Protein AF-A0A4P5V5T5-F1 (afdb_monomer)

Secondary structure (DSSP, 8-state):
--------SSS-TTTT-HHHHHHHHHHHHHHGGGS-TT--HHHHHHHHHTT--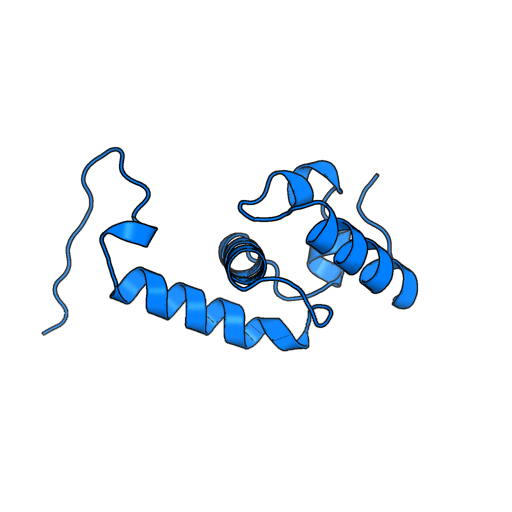SHHHHHTSBHHHHHTSTT--HHHHHHHHHHHHHTT---B-

Structure (mmCIF, N/CA/C/O backbone):
data_AF-A0A4P5V5T5-F1
#
_entry.id   AF-A0A4P5V5T5-F1
#
loop_
_atom_site.group_PDB
_atom_site.id
_atom_site.type_symbol
_atom_site.label_atom_id
_atom_site.label_alt_id
_atom_site.label_comp_id
_atom_site.label_asym_id
_atom_site.label_entity_id
_atom_site.label_seq_id
_atom_site.pdbx_PDB_ins_code
_atom_site.Cartn_x
_atom_site.Cartn_y
_atom_site.Cartn_z
_atom_site.occupancy
_atom_site.B_iso_or_equiv
_atom_site.auth_seq_id
_atom_site.auth_comp_id
_atom_site.auth_asym_id
_atom_site.auth_atom_id
_atom_site.pdbx_PDB_model_num
ATOM 1 N N . MET A 1 1 ? 22.513 -22.350 -17.482 1.00 38.00 1 MET A N 1
ATOM 2 C CA . MET A 1 1 ? 22.853 -22.867 -16.137 1.00 38.00 1 MET A CA 1
ATOM 3 C C . MET A 1 1 ? 22.428 -21.829 -15.112 1.00 38.00 1 MET A C 1
ATOM 5 O O . MET A 1 1 ? 22.953 -20.724 -15.206 1.00 38.00 1 MET A O 1
ATOM 9 N N . PRO A 1 2 ? 21.484 -22.100 -14.193 1.00 50.59 2 PRO A N 1
ATOM 10 C CA . PRO A 1 2 ? 21.140 -21.117 -13.175 1.00 50.59 2 PRO A CA 1
ATOM 11 C C . PRO A 1 2 ? 22.266 -21.089 -12.138 1.00 50.59 2 PRO A C 1
ATOM 13 O O . PRO A 1 2 ? 22.613 -22.113 -11.544 1.00 50.59 2 PRO A O 1
ATOM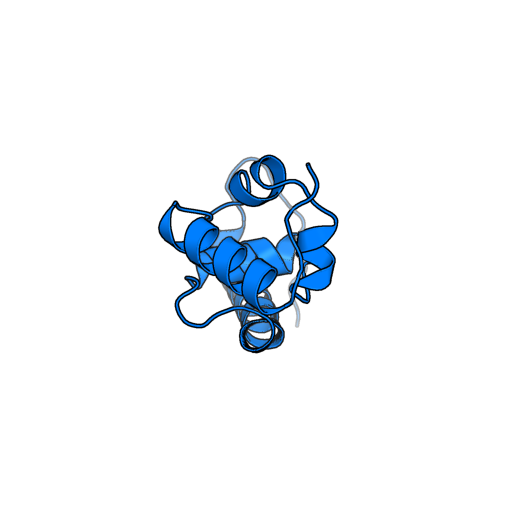 16 N N . ARG A 1 3 ? 22.907 -19.930 -11.980 1.00 48.16 3 ARG A N 1
ATOM 17 C CA . ARG A 1 3 ? 23.981 -19.755 -11.002 1.00 48.16 3 ARG A CA 1
ATOM 18 C C . ARG A 1 3 ? 23.344 -19.594 -9.627 1.00 48.16 3 ARG A C 1
ATOM 20 O O . ARG A 1 3 ? 22.746 -18.569 -9.341 1.00 48.16 3 ARG A O 1
ATOM 27 N N . ARG A 1 4 ? 23.509 -20.603 -8.771 1.00 59.91 4 ARG A N 1
ATOM 28 C CA . ARG A 1 4 ? 23.297 -20.461 -7.326 1.00 59.91 4 ARG A CA 1
ATOM 29 C C . ARG A 1 4 ? 24.340 -19.483 -6.787 1.00 59.91 4 ARG A C 1
ATOM 31 O O . ARG A 1 4 ? 25.533 -19.708 -6.998 1.00 59.91 4 ARG A O 1
ATOM 38 N N . ARG A 1 5 ? 23.915 -18.436 -6.084 1.00 54.56 5 ARG A N 1
ATOM 39 C CA . ARG A 1 5 ? 24.777 -17.666 -5.180 1.00 54.56 5 ARG A CA 1
ATOM 40 C C . ARG A 1 5 ? 23.997 -17.379 -3.901 1.00 54.56 5 ARG A C 1
ATOM 42 O O . ARG A 1 5 ? 22.957 -16.741 -3.939 1.00 54.56 5 ARG A O 1
ATOM 49 N N . THR A 1 6 ? 24.486 -17.938 -2.804 1.00 48.19 6 THR A N 1
ATOM 50 C CA . THR A 1 6 ? 24.083 -17.648 -1.421 1.00 48.19 6 THR A CA 1
ATOM 51 C C . THR A 1 6 ? 25.006 -16.568 -0.825 1.00 48.19 6 THR A C 1
ATOM 53 O O . THR A 1 6 ? 26.052 -16.288 -1.418 1.00 48.19 6 THR A O 1
ATOM 56 N N . PRO A 1 7 ? 24.620 -15.938 0.301 1.00 65.31 7 PRO A N 1
ATOM 57 C CA . PRO A 1 7 ? 24.659 -14.484 0.444 1.00 65.31 7 PRO A CA 1
ATOM 58 C C . PRO A 1 7 ? 25.827 -13.980 1.298 1.00 65.31 7 PRO A C 1
ATOM 60 O O . PRO A 1 7 ? 26.347 -14.700 2.151 1.00 65.31 7 PRO A O 1
ATOM 63 N N . THR A 1 8 ? 26.172 -12.701 1.127 1.00 47.59 8 THR A N 1
ATOM 64 C CA . THR A 1 8 ? 27.095 -11.995 2.023 1.00 47.59 8 THR A CA 1
ATOM 65 C C . THR A 1 8 ? 26.578 -10.582 2.309 1.00 47.59 8 THR A C 1
ATOM 67 O O . THR A 1 8 ? 26.637 -9.701 1.461 1.00 47.59 8 THR A O 1
ATOM 70 N N . THR A 1 9 ? 26.064 -10.413 3.528 1.00 54.34 9 THR A N 1
ATOM 71 C CA . THR A 1 9 ? 26.240 -9.264 4.436 1.00 54.34 9 THR A CA 1
ATOM 72 C C . THR A 1 9 ? 26.043 -7.829 3.895 1.00 54.34 9 THR A C 1
ATOM 74 O O . THR A 1 9 ? 26.900 -7.263 3.227 1.00 54.34 9 THR A O 1
ATOM 77 N N . HIS A 1 10 ? 24.957 -7.194 4.366 1.00 56.94 10 HIS A N 1
ATOM 78 C CA . HIS A 1 10 ? 24.749 -5.740 4.547 1.00 56.94 10 HIS A CA 1
ATOM 79 C C . HIS A 1 10 ? 24.671 -4.792 3.332 1.00 56.94 10 HIS A C 1
ATOM 81 O O . HIS A 1 10 ? 24.949 -3.600 3.458 1.00 56.94 10 HIS A O 1
ATOM 87 N N . ALA A 1 11 ? 24.128 -5.242 2.203 1.00 47.16 11 ALA A N 1
ATOM 88 C CA . ALA A 1 11 ? 23.504 -4.339 1.234 1.00 47.16 11 ALA A CA 1
ATOM 89 C C . ALA A 1 11 ? 22.158 -4.922 0.807 1.00 47.16 11 ALA A C 1
ATOM 91 O O . ALA A 1 11 ? 22.063 -6.109 0.521 1.00 47.16 11 ALA A O 1
ATOM 92 N N . CYS A 1 12 ? 21.115 -4.092 0.811 1.00 44.00 12 CYS A N 1
ATOM 93 C CA . CYS A 1 12 ? 19.759 -4.476 0.431 1.00 44.00 12 CYS A CA 1
ATOM 94 C C . CYS A 1 12 ? 19.786 -5.123 -0.974 1.00 44.00 12 CYS A C 1
ATOM 96 O O . CYS A 1 12 ? 19.973 -4.421 -1.972 1.00 44.00 12 CYS A O 1
ATOM 98 N N . GLU A 1 13 ? 19.646 -6.456 -1.041 1.00 51.72 13 GLU A N 1
ATOM 99 C CA . GLU A 1 13 ? 19.904 -7.336 -2.210 1.00 51.72 13 GLU A CA 1
ATOM 100 C C . GLU A 1 13 ? 19.104 -6.960 -3.473 1.00 51.72 13 GLU A C 1
ATOM 102 O O . GLU A 1 13 ? 19.422 -7.351 -4.592 1.00 51.72 13 GLU A O 1
ATOM 107 N N . LEU A 1 14 ? 18.107 -6.095 -3.313 1.00 52.03 14 LEU A N 1
ATOM 108 C CA . LEU A 1 14 ? 17.298 -5.496 -4.367 1.00 52.03 14 LEU A CA 1
ATOM 109 C C . LEU A 1 14 ? 18.074 -4.620 -5.374 1.00 52.03 14 LEU A C 1
ATOM 111 O O . LEU A 1 14 ? 17.577 -4.336 -6.475 1.00 52.03 14 LEU A O 1
ATOM 115 N N . VAL A 1 15 ? 19.237 -4.096 -4.976 1.00 55.81 15 VAL A N 1
ATOM 116 C CA . VAL A 1 15 ? 20.050 -3.187 -5.803 1.00 55.81 15 VAL A CA 1
ATOM 117 C C . VAL A 1 15 ? 21.104 -3.940 -6.614 1.00 55.81 15 VAL A C 1
ATOM 119 O O . VAL A 1 15 ? 21.381 -3.537 -7.744 1.00 55.81 15 VAL A O 1
ATOM 122 N N . THR A 1 16 ? 21.644 -5.030 -6.070 1.00 59.41 16 THR A N 1
ATOM 123 C CA . THR A 1 16 ? 22.813 -5.749 -6.596 1.00 59.41 16 THR A CA 1
ATOM 124 C C . THR A 1 16 ? 22.461 -6.936 -7.488 1.00 59.41 16 THR A C 1
ATOM 126 O O . THR A 1 16 ? 23.294 -7.321 -8.308 1.00 59.41 16 THR A O 1
ATOM 129 N N . ASP A 1 17 ? 21.244 -7.477 -7.376 1.00 63.12 17 ASP A N 1
ATOM 130 C CA . ASP A 1 17 ? 20.768 -8.596 -8.190 1.00 63.12 17 ASP A CA 1
ATOM 131 C C . ASP A 1 17 ? 19.585 -8.172 -9.099 1.00 63.12 17 ASP A C 1
ATOM 133 O O . ASP A 1 17 ? 18.491 -7.855 -8.609 1.00 63.12 17 ASP A O 1
ATOM 137 N N . PRO A 1 18 ? 19.780 -8.111 -10.432 1.00 66.19 18 PRO A N 1
ATOM 138 C CA . PRO A 1 18 ? 18.713 -7.770 -11.369 1.00 66.19 18 PRO A CA 1
ATOM 139 C C . PRO A 1 18 ? 17.628 -8.854 -11.475 1.00 66.19 18 PRO A C 1
ATOM 141 O O . PRO A 1 18 ? 16.476 -8.496 -11.735 1.00 66.19 18 PRO A O 1
ATOM 144 N N . ASP A 1 19 ? 17.949 -10.127 -11.230 1.00 71.19 19 ASP A N 1
ATOM 145 C CA . ASP A 1 19 ? 16.990 -11.236 -11.295 1.00 71.19 19 ASP A CA 1
ATOM 146 C C . ASP A 1 19 ? 16.020 -11.151 -10.104 1.00 71.19 19 ASP A C 1
ATOM 148 O O . ASP A 1 19 ? 14.799 -11.162 -10.281 1.00 71.19 19 ASP A O 1
ATOM 152 N N . ALA A 1 20 ? 16.543 -10.896 -8.898 1.00 70.56 20 ALA A N 1
ATOM 153 C CA . ALA A 1 20 ? 15.722 -10.668 -7.703 1.00 70.56 20 ALA A CA 1
ATOM 154 C C . ALA A 1 20 ? 14.787 -9.451 -7.853 1.00 70.56 20 ALA A C 1
ATOM 156 O O . ALA A 1 20 ? 13.652 -9.440 -7.362 1.00 70.56 20 ALA A O 1
ATOM 157 N N . ARG A 1 21 ? 15.232 -8.406 -8.568 1.00 70.69 21 ARG A N 1
ATOM 158 C CA . ARG A 1 21 ? 14.383 -7.248 -8.884 1.00 70.69 21 ARG A CA 1
ATOM 159 C C . ARG A 1 21 ? 13.243 -7.625 -9.826 1.00 70.69 21 ARG A C 1
ATOM 161 O O . ARG A 1 21 ? 12.116 -7.193 -9.586 1.00 70.69 21 ARG A O 1
ATOM 168 N N . GLN A 1 22 ? 13.531 -8.397 -10.870 1.00 79.88 22 GLN A N 1
ATOM 169 C CA . GLN A 1 22 ? 12.535 -8.823 -11.851 1.00 79.88 22 GLN A CA 1
ATOM 170 C C . GLN A 1 22 ? 11.478 -9.742 -11.239 1.00 79.88 22 GLN A C 1
ATOM 172 O O . GLN A 1 22 ? 10.293 -9.565 -11.525 1.00 79.88 22 GLN A O 1
ATOM 177 N N . ASP A 1 23 ? 11.868 -10.666 -10.363 1.00 81.25 23 ASP A N 1
ATOM 178 C CA . ASP A 1 23 ? 10.910 -11.539 -9.681 1.00 81.25 23 ASP A CA 1
ATOM 179 C C . ASP A 1 23 ? 9.999 -10.744 -8.736 1.00 81.25 23 ASP A C 1
ATOM 181 O O . ASP A 1 23 ? 8.778 -10.911 -8.776 1.00 81.25 23 ASP A O 1
ATOM 185 N N . ALA A 1 24 ? 10.547 -9.785 -7.981 1.00 81.81 24 ALA A N 1
ATOM 186 C CA . ALA A 1 24 ? 9.738 -8.870 -7.173 1.00 81.81 24 ALA A CA 1
ATOM 187 C C . ALA A 1 24 ? 8.784 -8.024 -8.034 1.00 81.81 24 ALA A C 1
ATOM 189 O O . ALA A 1 24 ? 7.638 -7.794 -7.652 1.00 81.81 24 ALA A O 1
ATOM 190 N N . ASP A 1 25 ? 9.235 -7.570 -9.205 1.00 84.94 25 ASP A N 1
ATOM 191 C CA . ASP A 1 25 ? 8.404 -6.816 -10.145 1.00 84.94 25 ASP A CA 1
ATOM 192 C C . ASP A 1 25 ? 7.283 -7.677 -10.746 1.00 84.94 25 ASP A C 1
ATOM 194 O O . ASP A 1 25 ? 6.173 -7.177 -10.942 1.00 84.94 25 ASP A O 1
ATOM 198 N N . ARG A 1 26 ? 7.544 -8.964 -11.010 1.00 86.94 26 ARG A N 1
ATOM 199 C CA . ARG A 1 26 ? 6.539 -9.926 -11.486 1.00 86.94 26 ARG A CA 1
ATOM 200 C C . ARG A 1 26 ? 5.480 -10.187 -10.415 1.00 86.94 26 ARG A C 1
ATOM 202 O O . ARG A 1 26 ? 4.295 -10.117 -10.729 1.00 86.94 26 ARG A O 1
ATOM 209 N N . LEU A 1 27 ? 5.888 -10.407 -9.165 1.00 85.56 27 LEU A N 1
ATOM 210 C CA . LEU A 1 27 ? 4.964 -10.580 -8.037 1.00 85.56 27 LEU A CA 1
ATOM 211 C C . LEU A 1 27 ? 4.145 -9.307 -7.773 1.00 85.56 27 LEU A C 1
ATOM 213 O O . LEU A 1 27 ? 2.929 -9.358 -7.606 1.00 85.56 27 LEU A O 1
ATOM 217 N N . ALA A 1 28 ? 4.787 -8.139 -7.820 1.00 87.88 28 ALA A N 1
ATOM 218 C CA . ALA A 1 28 ? 4.097 -6.855 -7.723 1.00 87.88 28 ALA A CA 1
ATOM 219 C C . ALA A 1 28 ? 3.091 -6.654 -8.868 1.00 87.88 28 ALA A C 1
ATOM 221 O O . ALA A 1 28 ? 2.053 -6.019 -8.686 1.00 87.88 28 ALA A O 1
ATOM 222 N N . ALA A 1 29 ? 3.390 -7.174 -10.061 1.00 88.19 29 ALA A N 1
ATOM 223 C CA . ALA A 1 29 ? 2.487 -7.099 -11.197 1.00 88.19 29 ALA A CA 1
ATOM 224 C C . ALA A 1 29 ? 1.269 -8.010 -11.052 1.00 88.19 29 ALA A C 1
ATOM 226 O O . ALA A 1 29 ? 0.188 -7.578 -11.443 1.00 88.19 29 ALA A O 1
ATOM 227 N N . SER A 1 30 ? 1.421 -9.205 -10.475 1.00 89.56 30 SER A N 1
ATOM 228 C CA . SER A 1 30 ? 0.297 -10.125 -10.270 1.00 89.56 30 SER A CA 1
ATOM 229 C C . SER A 1 30 ? -0.700 -9.629 -9.227 1.00 89.56 30 SER A C 1
ATOM 231 O O . SER A 1 30 ? -1.879 -9.930 -9.343 1.00 89.56 30 SER A O 1
ATOM 233 N N . ILE A 1 31 ? -0.256 -8.854 -8.232 1.00 90.56 31 ILE A N 1
ATOM 234 C CA . ILE A 1 31 ? -1.153 -8.311 -7.197 1.00 90.56 31 ILE A CA 1
ATOM 235 C C . ILE A 1 31 ? -1.718 -6.930 -7.540 1.00 90.56 31 ILE A C 1
ATOM 237 O O . ILE A 1 31 ? -2.587 -6.435 -6.834 1.00 90.56 31 ILE A O 1
ATOM 241 N N . ARG A 1 32 ? -1.233 -6.275 -8.604 1.00 90.31 32 ARG A N 1
ATOM 242 C CA . ARG A 1 32 ? -1.579 -4.878 -8.921 1.00 90.31 32 ARG A CA 1
ATOM 243 C C . ARG A 1 32 ? -3.085 -4.647 -9.032 1.00 90.31 32 ARG A C 1
ATOM 245 O O . ARG A 1 32 ? -3.552 -3.594 -8.626 1.00 90.31 32 ARG A O 1
ATOM 252 N N . GLU A 1 33 ? -3.813 -5.608 -9.588 1.00 90.06 33 GLU A N 1
ATOM 253 C CA . GLU A 1 33 ? -5.264 -5.523 -9.790 1.00 90.06 33 GLU A CA 1
ATOM 254 C C . GLU A 1 33 ? -6.055 -5.634 -8.480 1.00 90.06 33 GLU A C 1
ATOM 256 O O . GLU A 1 33 ? -7.184 -5.160 -8.404 1.00 90.06 33 GLU A O 1
ATOM 261 N N . ALA A 1 34 ? -5.454 -6.206 -7.434 1.00 90.31 34 ALA A N 1
ATOM 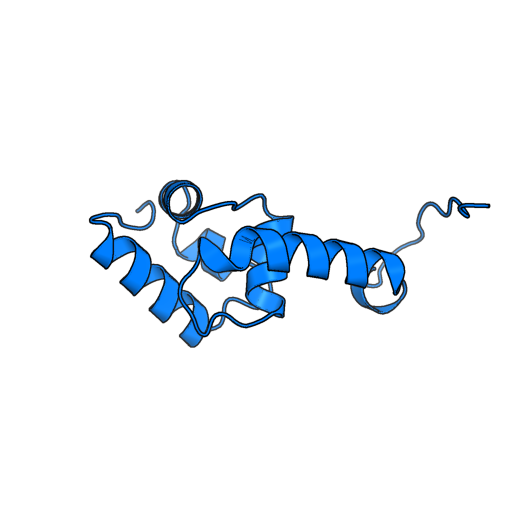262 C CA . ALA A 1 34 ? -6.060 -6.320 -6.113 1.00 90.31 34 ALA A CA 1
ATOM 263 C C . ALA A 1 34 ? -5.894 -5.050 -5.257 1.00 90.31 34 ALA A C 1
ATOM 265 O O . ALA A 1 34 ? -6.459 -4.971 -4.168 1.00 90.31 34 ALA A O 1
ATOM 266 N N . PHE A 1 35 ? -5.131 -4.056 -5.730 1.00 90.81 35 PHE A N 1
ATOM 267 C CA . PHE A 1 35 ? -4.855 -2.800 -5.029 1.00 90.81 35 PHE A CA 1
ATOM 268 C C . PHE A 1 35 ? -5.323 -1.586 -5.846 1.00 90.81 35 PHE A C 1
ATOM 270 O O . PHE A 1 35 ? -5.424 -1.659 -7.072 1.00 90.81 35 PHE A O 1
ATOM 277 N N . PRO A 1 36 ? -5.600 -0.440 -5.195 1.00 90.19 36 PRO A N 1
ATOM 278 C CA . PRO A 1 36 ? -6.043 0.764 -5.889 1.00 90.19 36 PRO A CA 1
ATOM 279 C C . PRO A 1 36 ? -5.016 1.255 -6.917 1.00 90.19 36 PRO A C 1
ATOM 281 O O . PRO A 1 36 ? -3.797 1.176 -6.728 1.00 90.19 36 PRO A O 1
ATOM 284 N N . ALA A 1 37 ? -5.520 1.828 -8.010 1.00 88.19 37 ALA A N 1
ATOM 285 C CA . ALA A 1 37 ? -4.674 2.477 -8.999 1.00 88.19 37 ALA A CA 1
ATOM 286 C C . ALA A 1 37 ? -3.894 3.642 -8.359 1.00 88.19 37 ALA A C 1
ATOM 288 O O . ALA A 1 37 ? -4.411 4.387 -7.532 1.00 88.19 37 ALA A O 1
ATOM 289 N N . GLY A 1 38 ? -2.631 3.816 -8.754 1.00 88.31 38 GLY A N 1
ATOM 290 C CA . GLY A 1 38 ? -1.775 4.893 -8.240 1.00 88.31 38 GLY A CA 1
ATOM 291 C C . GLY A 1 38 ? -0.849 4.500 -7.087 1.00 88.31 38 GLY A C 1
ATOM 292 O O . GLY A 1 38 ? -0.009 5.319 -6.698 1.00 88.31 38 GLY A O 1
ATOM 293 N N . ILE A 1 39 ? -0.924 3.256 -6.597 1.00 91.25 39 ILE A N 1
ATOM 294 C CA . ILE A 1 39 ? 0.123 2.681 -5.744 1.00 91.25 39 ILE A CA 1
ATOM 295 C C . ILE A 1 39 ? 1.420 2.565 -6.555 1.00 91.25 39 ILE A C 1
ATOM 297 O O . ILE A 1 39 ? 1.447 2.098 -7.696 1.00 91.25 39 ILE A O 1
ATOM 301 N N . SER A 1 40 ? 2.519 3.035 -5.967 1.00 88.94 40 SER A N 1
ATOM 302 C CA . SER A 1 40 ? 3.827 3.033 -6.617 1.00 88.94 40 SER A CA 1
ATOM 303 C C . SER A 1 40 ? 4.373 1.605 -6.769 1.00 88.94 40 SER A C 1
ATOM 305 O O .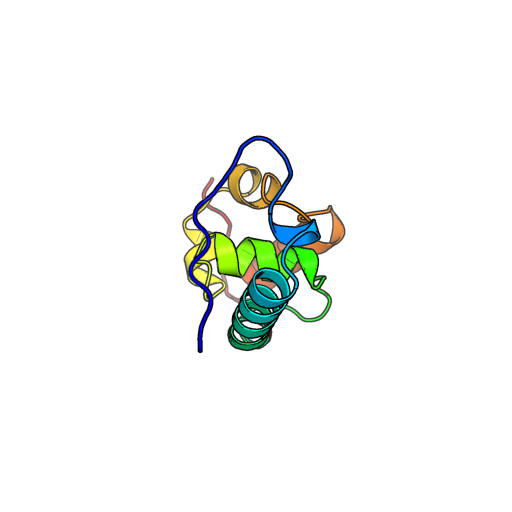 SER A 1 40 ? 4.056 0.712 -5.983 1.00 88.94 40 SER A O 1
ATOM 307 N N . ARG A 1 41 ? 5.252 1.370 -7.756 1.00 88.06 41 ARG A N 1
ATOM 308 C CA . ARG A 1 41 ? 5.918 0.058 -7.908 1.00 88.06 41 ARG A CA 1
ATOM 309 C C . ARG A 1 41 ? 6.676 -0.375 -6.637 1.00 88.06 41 ARG A C 1
ATOM 311 O O . ARG A 1 41 ? 6.542 -1.539 -6.279 1.00 88.06 41 ARG A O 1
ATOM 318 N N . PRO A 1 42 ? 7.423 0.497 -5.924 1.00 88.06 42 PRO A N 1
ATOM 319 C CA . PRO A 1 42 ? 8.044 0.134 -4.646 1.00 88.06 42 PRO A CA 1
ATOM 320 C C . PRO A 1 42 ? 7.041 -0.335 -3.588 1.00 88.06 42 PRO A C 1
ATOM 322 O O . PRO A 1 42 ? 7.286 -1.351 -2.949 1.00 88.06 42 PRO A O 1
ATOM 325 N N . ALA A 1 43 ? 5.897 0.345 -3.467 1.00 91.00 43 ALA A N 1
ATOM 326 C CA . ALA A 1 43 ? 4.847 -0.039 -2.531 1.00 91.00 43 ALA A CA 1
ATOM 327 C C . ALA A 1 43 ? 4.238 -1.408 -2.884 1.00 91.00 43 ALA A C 1
ATOM 329 O O . ALA A 1 43 ? 4.143 -2.270 -2.018 1.00 91.00 43 ALA A O 1
ATOM 330 N N . LEU A 1 44 ? 3.918 -1.664 -4.161 1.00 91.69 44 LEU A N 1
ATOM 331 C CA . LEU A 1 44 ? 3.439 -2.985 -4.599 1.00 91.69 44 LEU A CA 1
ATOM 332 C C . LEU A 1 44 ? 4.470 -4.089 -4.335 1.00 91.69 44 LEU A C 1
ATOM 334 O O . LEU A 1 44 ? 4.112 -5.177 -3.907 1.00 91.69 44 LEU A O 1
ATOM 338 N N . ARG A 1 45 ? 5.760 -3.822 -4.552 1.00 90.94 45 ARG A N 1
ATOM 339 C CA . ARG A 1 45 ? 6.822 -4.800 -4.262 1.00 90.94 45 ARG A CA 1
ATOM 340 C C . ARG A 1 45 ? 6.906 -5.102 -2.775 1.00 90.94 45 ARG A C 1
ATOM 342 O O . ARG A 1 45 ? 7.059 -6.263 -2.419 1.00 90.94 45 ARG A O 1
ATOM 349 N N . ALA A 1 46 ? 6.765 -4.087 -1.925 1.00 91.00 46 ALA A N 1
ATOM 350 C CA . ALA A 1 46 ? 6.738 -4.281 -0.484 1.00 91.00 46 ALA A CA 1
ATOM 351 C C . ALA A 1 46 ? 5.519 -5.106 -0.047 1.00 91.00 46 ALA A C 1
ATOM 353 O O . ALA A 1 46 ? 5.691 -6.070 0.695 1.00 91.00 46 ALA A O 1
ATOM 354 N N . LEU A 1 47 ? 4.330 -4.811 -0.585 1.00 91.00 47 LEU A N 1
ATOM 355 C CA . LEU A 1 47 ? 3.112 -5.594 -0.340 1.00 91.00 47 LEU A CA 1
ATOM 356 C C . LEU A 1 47 ? 3.283 -7.055 -0.760 1.00 91.00 47 LEU A C 1
ATOM 358 O O . LEU A 1 47 ? 3.075 -7.953 0.050 1.00 91.00 47 LEU A O 1
ATOM 362 N N . ALA A 1 48 ? 3.754 -7.288 -1.987 1.00 90.69 48 ALA A N 1
ATOM 363 C CA . ALA A 1 48 ? 4.027 -8.627 -2.497 1.00 90.69 48 ALA A CA 1
ATOM 364 C C . ALA A 1 48 ? 5.062 -9.366 -1.637 1.00 90.69 48 ALA A C 1
ATOM 366 O O . ALA A 1 48 ? 4.874 -10.536 -1.314 1.00 90.69 48 ALA A O 1
ATOM 367 N N . SER A 1 49 ? 6.139 -8.683 -1.237 1.00 87.12 49 SER A N 1
ATOM 368 C CA . SER A 1 49 ? 7.198 -9.271 -0.407 1.00 87.12 49 SER A CA 1
ATOM 369 C C . SER A 1 49 ? 6.732 -9.607 1.008 1.00 87.12 49 SER A C 1
ATOM 371 O O . SER A 1 49 ? 7.214 -10.570 1.593 1.00 87.12 49 SER A O 1
ATOM 373 N N . ALA A 1 50 ? 5.772 -8.845 1.536 1.00 88.31 50 ALA A N 1
ATOM 374 C CA . ALA A 1 50 ? 5.149 -9.098 2.828 1.00 88.31 50 ALA A CA 1
ATOM 375 C C . ALA A 1 50 ? 3.966 -10.085 2.737 1.00 88.31 50 ALA A C 1
ATOM 377 O O . ALA A 1 50 ? 3.351 -10.397 3.752 1.00 88.31 50 ALA A O 1
ATOM 378 N N . GLY A 1 51 ? 3.665 -10.611 1.541 1.00 88.69 51 GLY A N 1
ATOM 379 C CA . GLY A 1 51 ? 2.634 -11.629 1.325 1.00 88.69 51 GLY A CA 1
ATOM 380 C C . GLY A 1 51 ? 1.209 -11.086 1.199 1.00 88.69 51 GLY A C 1
ATOM 381 O O . GLY A 1 51 ? 0.257 -11.865 1.218 1.00 88.69 51 GLY A O 1
ATOM 382 N N . PHE A 1 52 ? 1.033 -9.772 1.043 1.00 90.94 52 PHE A N 1
ATOM 383 C CA . PHE A 1 52 ? -0.281 -9.173 0.817 1.00 90.94 52 PHE A CA 1
ATOM 384 C C . PHE A 1 52 ? -0.723 -9.394 -0.627 1.00 90.94 52 PHE A C 1
ATOM 386 O O . PHE A 1 52 ? -0.183 -8.791 -1.557 1.00 90.94 52 PHE A O 1
ATOM 393 N N . MET A 1 53 ? -1.719 -10.258 -0.808 1.00 90.12 53 MET A N 1
ATOM 394 C CA . MET A 1 53 ? -2.274 -10.563 -2.129 1.00 90.12 53 MET A CA 1
ATOM 395 C C . MET A 1 53 ? -3.522 -9.736 -2.454 1.00 90.12 53 MET A C 1
ATOM 397 O O . MET A 1 53 ? -3.845 -9.585 -3.627 1.00 90.12 53 MET A O 1
ATOM 401 N N . ASP A 1 54 ? -4.199 -9.188 -1.440 1.00 92.00 54 ASP A N 1
ATOM 402 C CA . ASP A 1 54 ? -5.436 -8.421 -1.586 1.00 92.00 54 ASP A CA 1
ATOM 403 C C . ASP A 1 54 ? -5.668 -7.423 -0.429 1.00 92.00 54 ASP A C 1
ATOM 405 O O . ASP A 1 54 ? -4.909 -7.354 0.545 1.00 92.00 54 ASP A O 1
ATOM 409 N N . LEU A 1 55 ? -6.746 -6.637 -0.540 1.00 91.56 55 LEU A N 1
ATOM 410 C CA . LEU A 1 55 ? -7.195 -5.708 0.506 1.00 91.56 55 LEU A CA 1
ATOM 411 C C . LEU A 1 55 ? -7.661 -6.424 1.783 1.00 91.56 55 LEU A C 1
ATOM 413 O O . LEU A 1 55 ? -7.605 -5.850 2.868 1.00 91.56 55 LEU A O 1
ATOM 417 N N . HIS A 1 56 ? -8.118 -7.673 1.690 1.00 90.38 56 HIS A N 1
ATOM 418 C CA . HIS A 1 56 ? -8.541 -8.418 2.871 1.00 90.38 56 HIS A CA 1
ATOM 419 C C . HIS A 1 56 ? -7.345 -8.737 3.773 1.00 90.38 56 HIS A C 1
ATOM 421 O O . HIS A 1 56 ? -7.412 -8.490 4.976 1.00 90.38 56 HIS A O 1
ATOM 427 N N . ALA A 1 57 ? -6.229 -9.183 3.200 1.00 90.94 57 ALA A N 1
ATOM 428 C CA . ALA A 1 57 ? -4.981 -9.399 3.917 1.00 90.94 57 ALA A CA 1
ATOM 429 C C . ALA A 1 57 ? -4.504 -8.112 4.606 1.00 90.94 57 ALA A C 1
ATOM 431 O O . ALA A 1 57 ? 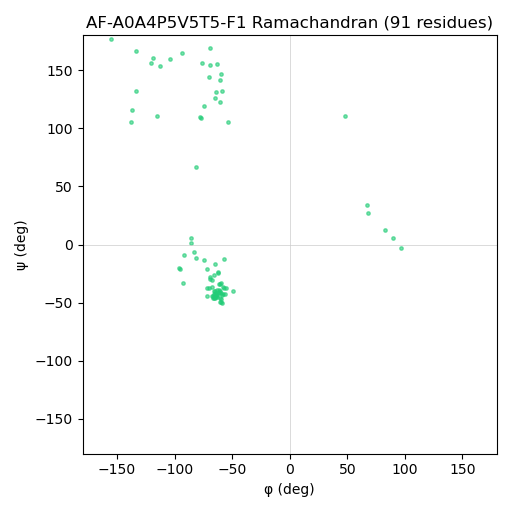-4.051 -8.178 5.744 1.00 90.94 57 ALA A O 1
ATOM 432 N N . LEU A 1 58 ? -4.676 -6.942 3.975 1.00 90.88 58 LEU A N 1
ATOM 433 C CA . LEU A 1 58 ? -4.373 -5.653 4.610 1.00 90.88 58 LEU A CA 1
ATOM 434 C C . LEU A 1 58 ? -5.251 -5.360 5.832 1.00 90.88 58 LEU A C 1
ATOM 436 O O . LEU A 1 58 ? -4.738 -4.851 6.822 1.00 90.88 58 LEU A O 1
ATOM 440 N N . SER A 1 59 ? -6.544 -5.703 5.798 1.00 91.75 59 SER A N 1
ATOM 441 C CA . SER A 1 59 ? -7.450 -5.470 6.939 1.00 91.75 59 SER A CA 1
ATOM 442 C C . SER A 1 59 ? -7.091 -6.276 8.196 1.00 91.75 59 SER A C 1
ATOM 444 O O . SER A 1 59 ? -7.528 -5.947 9.294 1.00 91.75 59 SER A O 1
ATOM 446 N N . LEU A 1 60 ? -6.265 -7.320 8.059 1.00 91.81 60 LEU A N 1
ATOM 447 C CA . LEU A 1 60 ? -5.770 -8.117 9.189 1.00 91.81 60 LEU A CA 1
ATOM 448 C C . LEU A 1 60 ? -4.580 -7.465 9.913 1.00 91.81 60 LEU A C 1
ATOM 450 O O . LEU A 1 60 ? -4.200 -7.917 10.996 1.00 91.81 60 LEU A O 1
ATOM 454 N N . TRP A 1 61 ? -3.994 -6.427 9.318 1.00 93.44 61 TRP A N 1
ATOM 455 C CA . TRP A 1 61 ? -2.816 -5.725 9.815 1.00 93.44 61 TRP A CA 1
ATOM 456 C C . TRP A 1 61 ? -3.178 -4.307 10.235 1.00 93.44 61 TRP A C 1
ATOM 458 O O . TRP A 1 61 ? -4.152 -3.726 9.747 1.00 93.44 61 TRP A O 1
ATOM 468 N N . SER A 1 62 ? -2.403 -3.752 11.163 1.00 93.50 62 SER A N 1
ATOM 469 C CA . SER A 1 62 ? -2.599 -2.373 11.584 1.00 93.50 62 SER A CA 1
ATOM 470 C C . SER A 1 62 ? -2.049 -1.409 10.543 1.00 93.50 62 SER A C 1
ATOM 472 O O . SER A 1 62 ? -1.129 -1.710 9.776 1.00 93.50 62 SER A O 1
ATOM 474 N N . GLU A 1 63 ? -2.587 -0.196 10.552 1.00 92.56 63 GLU A N 1
ATOM 475 C CA . GLU A 1 63 ? -2.105 0.861 9.673 1.00 92.56 63 GLU A CA 1
ATOM 476 C C . GLU A 1 63 ? -0.616 1.155 9.893 1.00 92.56 63 GLU A C 1
ATOM 478 O O . GLU A 1 63 ? 0.109 1.414 8.937 1.00 92.56 63 GLU A O 1
ATOM 483 N N . THR A 1 64 ? -0.143 1.089 11.140 1.00 91.19 64 THR A N 1
ATOM 484 C CA . THR A 1 64 ? 1.257 1.357 11.492 1.00 91.19 64 THR A CA 1
ATOM 485 C C . THR A 1 64 ? 2.200 0.265 10.999 1.00 91.19 64 THR A C 1
ATOM 487 O O . THR A 1 64 ? 3.301 0.576 10.536 1.00 91.19 64 THR A O 1
ATOM 490 N N . GLU A 1 65 ? 1.780 -1.001 11.041 1.00 91.56 65 GLU A N 1
ATOM 491 C CA . GLU A 1 65 ? 2.555 -2.112 10.484 1.00 91.56 65 GLU A CA 1
ATOM 492 C C . GLU A 1 65 ? 2.659 -1.985 8.962 1.00 91.56 65 GLU A C 1
ATOM 494 O O . GLU A 1 65 ? 3.753 -2.095 8.406 1.00 91.56 65 GLU A O 1
ATOM 499 N N . VAL A 1 66 ? 1.545 -1.673 8.292 1.00 91.38 66 VAL A N 1
ATOM 500 C CA . VAL A 1 66 ? 1.528 -1.462 6.839 1.00 91.38 66 VAL A CA 1
ATOM 501 C C . VAL A 1 66 ? 2.360 -0.233 6.471 1.00 91.38 66 VAL A C 1
ATOM 503 O O . VAL A 1 66 ? 3.203 -0.321 5.585 1.00 91.38 66 VAL A O 1
ATOM 506 N N . ALA A 1 67 ? 2.225 0.885 7.188 1.00 91.12 67 ALA A N 1
ATOM 507 C CA . ALA A 1 67 ? 3.013 2.101 6.964 1.00 91.12 67 ALA A CA 1
ATOM 508 C C . ALA A 1 67 ? 4.523 1.899 7.177 1.00 91.12 67 ALA A C 1
ATOM 510 O O . ALA A 1 67 ? 5.329 2.626 6.596 1.00 91.12 67 ALA A O 1
ATOM 511 N N . SER A 1 68 ? 4.916 0.906 7.979 1.00 90.44 68 SER A N 1
ATOM 512 C CA . SER A 1 68 ? 6.323 0.557 8.201 1.00 90.44 68 SER A CA 1
ATOM 513 C C . SER A 1 68 ? 6.956 -0.172 7.008 1.00 90.44 68 SER A C 1
ATOM 515 O O . SER A 1 68 ? 8.182 -0.293 6.942 1.00 90.44 68 SER A O 1
ATOM 517 N N . LEU A 1 69 ? 6.159 -0.645 6.041 1.00 89.31 69 LEU A N 1
ATOM 518 C CA . LEU A 1 69 ? 6.669 -1.288 4.833 1.00 89.31 69 LEU A CA 1
ATOM 519 C C . LEU A 1 69 ? 7.370 -0.280 3.911 1.00 89.31 69 LEU A C 1
ATOM 521 O O . LEU A 1 69 ? 6.962 0.872 3.738 1.00 89.31 69 LEU A O 1
ATOM 525 N N . HIS A 1 70 ? 8.430 -0.742 3.250 1.00 80.75 70 HIS A N 1
ATOM 526 C CA . HIS A 1 70 ? 9.235 0.102 2.373 1.00 80.75 70 HIS A CA 1
ATOM 527 C C . HIS A 1 70 ? 8.402 0.680 1.213 1.00 80.75 70 HIS A C 1
ATOM 529 O O . HIS A 1 70 ? 7.831 -0.049 0.409 1.00 80.75 70 HIS A O 1
ATOM 535 N N . GLY A 1 71 ? 8.357 2.007 1.086 1.00 83.12 71 GLY A N 1
ATOM 536 C CA . GLY A 1 71 ? 7.603 2.678 0.022 1.00 83.12 71 GLY A CA 1
ATOM 537 C C . GLY A 1 71 ? 6.142 3.003 0.359 1.00 83.12 71 GLY A C 1
ATOM 538 O O . GLY A 1 71 ? 5.450 3.541 -0.509 1.00 83.12 71 GLY A O 1
ATOM 539 N N . MET A 1 72 ? 5.688 2.766 1.597 1.00 90.25 72 MET A N 1
ATOM 540 C CA . MET A 1 72 ? 4.366 3.181 2.091 1.00 90.25 72 MET A CA 1
ATOM 541 C C . MET A 1 72 ? 4.335 4.648 2.522 1.00 90.25 72 MET A C 1
ATOM 543 O O . MET A 1 72 ? 4.185 4.997 3.688 1.00 90.25 72 MET A O 1
ATOM 547 N N . GLY A 1 73 ? 4.489 5.539 1.543 1.00 87.31 73 GLY A N 1
ATOM 548 C CA . GLY A 1 73 ? 4.325 6.975 1.763 1.00 87.31 73 GLY A CA 1
ATOM 549 C C . GLY A 1 73 ? 2.869 7.370 2.039 1.00 87.31 73 GLY A C 1
ATOM 550 O O . GLY A 1 73 ? 1.939 6.606 1.781 1.00 87.31 73 GLY A O 1
ATOM 551 N N . THR A 1 74 ? 2.664 8.619 2.465 1.00 89.00 74 THR A N 1
ATOM 552 C CA . THR A 1 74 ? 1.339 9.206 2.757 1.00 89.00 74 THR A CA 1
ATOM 553 C C . THR A 1 74 ? 0.319 8.983 1.640 1.00 89.00 74 THR A C 1
ATOM 555 O O . THR A 1 74 ? -0.829 8.639 1.908 1.00 89.00 74 THR A O 1
ATOM 558 N N . LYS A 1 75 ? 0.747 9.098 0.376 1.00 90.62 75 LYS A N 1
ATOM 559 C CA . LYS A 1 75 ? -0.103 8.821 -0.790 1.00 90.62 75 LYS A CA 1
ATOM 560 C C . LYS A 1 75 ? -0.556 7.360 -0.8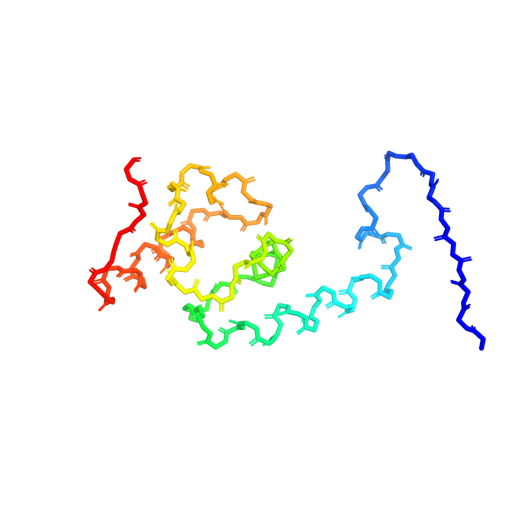60 1.00 90.62 75 LYS A C 1
ATOM 562 O O . LYS A 1 75 ? -1.721 7.108 -1.142 1.00 90.62 75 LYS A O 1
ATOM 567 N N . ALA A 1 76 ? 0.351 6.408 -0.637 1.00 91.81 76 ALA A N 1
ATOM 568 C CA . ALA A 1 76 ? 0.011 4.988 -0.687 1.00 91.81 76 ALA A CA 1
ATOM 569 C C . ALA A 1 76 ? -0.953 4.629 0.449 1.00 91.81 76 ALA A C 1
ATOM 571 O O . ALA A 1 76 ? -1.986 4.021 0.193 1.00 91.81 76 ALA A O 1
ATOM 572 N N . MET A 1 77 ? -0.672 5.095 1.668 1.00 93.44 77 MET A 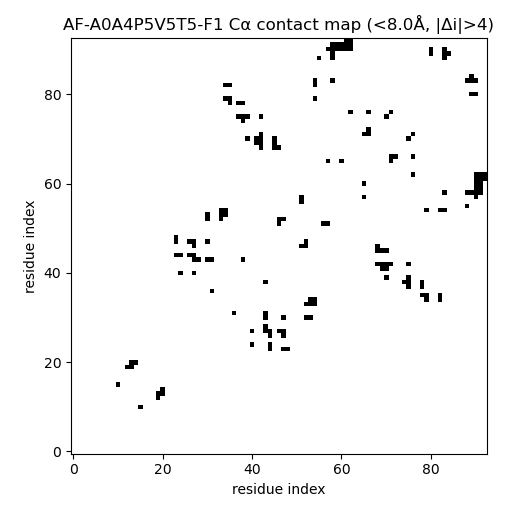N 1
ATOM 573 C CA . MET A 1 77 ? -1.540 4.866 2.827 1.00 93.44 77 MET A CA 1
ATOM 574 C C . MET A 1 77 ? -2.936 5.472 2.649 1.00 93.44 77 MET A C 1
ATOM 576 O O . MET A 1 77 ? -3.923 4.814 2.967 1.00 93.44 77 MET A O 1
ATOM 580 N N . GLY A 1 78 ? -3.037 6.679 2.079 1.00 93.38 78 GLY A N 1
ATOM 581 C CA . GLY A 1 78 ? -4.327 7.300 1.763 1.00 93.38 78 GLY A CA 1
ATOM 582 C C . GLY A 1 78 ? -5.161 6.462 0.791 1.00 93.38 78 GLY A C 1
ATOM 583 O O . GLY A 1 78 ? -6.324 6.185 1.070 1.00 93.38 78 GLY A O 1
ATOM 584 N N . LEU A 1 79 ? -4.543 5.984 -0.295 1.00 94.00 79 LEU A N 1
ATOM 585 C CA . LEU A 1 79 ? -5.204 5.115 -1.273 1.00 94.00 79 LEU A CA 1
ATOM 586 C C . LEU A 1 79 ? -5.642 3.777 -0.662 1.00 94.00 79 LEU A C 1
ATOM 588 O O . LEU A 1 79 ? -6.746 3.314 -0.929 1.00 94.00 79 LEU A O 1
ATOM 592 N N . LEU A 1 80 ? -4.792 3.146 0.155 1.00 92.75 80 LEU A N 1
ATOM 593 C CA . LEU A 1 80 ? -5.129 1.878 0.810 1.00 92.75 80 LEU A CA 1
ATOM 594 C C . LEU A 1 80 ? -6.282 2.045 1.802 1.00 92.75 80 LEU A C 1
ATOM 596 O O . LEU A 1 80 ? -7.189 1.216 1.819 1.00 92.75 80 LEU A O 1
ATOM 600 N N . ARG A 1 81 ? -6.280 3.132 2.583 1.00 94.12 81 ARG A N 1
ATOM 601 C CA . ARG A 1 81 ? -7.378 3.460 3.495 1.00 94.12 81 ARG A CA 1
ATOM 602 C C . ARG A 1 81 ? -8.689 3.633 2.735 1.00 94.12 81 ARG A C 1
ATOM 604 O O . ARG A 1 81 ? -9.687 3.042 3.130 1.00 94.12 81 ARG A O 1
ATOM 611 N N . GLU A 1 82 ? -8.681 4.420 1.663 1.00 94.19 82 GLU A N 1
ATOM 612 C CA . GLU A 1 82 ? -9.866 4.643 0.831 1.00 94.19 82 GLU A CA 1
ATOM 613 C C . GLU A 1 82 ? -10.373 3.330 0.224 1.00 94.19 82 GLU A C 1
ATOM 615 O O . GLU A 1 82 ? -11.557 3.021 0.326 1.00 94.19 82 GLU A O 1
ATOM 620 N N . ALA A 1 83 ? -9.477 2.512 -0.333 1.00 93.88 83 ALA A N 1
ATOM 621 C CA . ALA A 1 83 ? -9.839 1.224 -0.915 1.00 93.88 83 ALA A CA 1
ATOM 622 C C . ALA A 1 83 ? -10.458 0.267 0.118 1.00 93.88 83 ALA A C 1
ATOM 624 O O . ALA A 1 83 ? -11.460 -0.385 -0.175 1.00 93.88 83 ALA A O 1
ATOM 625 N N . LEU A 1 84 ? -9.910 0.217 1.336 1.00 93.88 84 LEU A N 1
ATOM 626 C CA . LEU A 1 84 ? -10.496 -0.544 2.439 1.00 93.88 84 LEU A CA 1
ATOM 627 C C . LEU A 1 84 ? -11.906 -0.033 2.765 1.00 93.88 84 LEU A C 1
ATOM 629 O O . LEU A 1 84 ? -12.846 -0.831 2.739 1.00 93.88 84 LEU A O 1
ATOM 633 N N . HIS A 1 85 ? -12.079 1.283 2.934 1.00 93.38 85 HIS A N 1
ATOM 634 C CA . HIS A 1 85 ? -13.379 1.895 3.237 1.00 93.38 85 HIS A CA 1
ATOM 635 C C . HIS A 1 85 ? -14.425 1.610 2.153 1.00 93.38 85 HIS A C 1
ATOM 637 O O . HIS A 1 85 ? -15.564 1.274 2.472 1.00 93.38 85 HIS A O 1
ATOM 643 N N . VAL A 1 86 ? -14.049 1.684 0.871 1.00 92.25 86 VAL A N 1
ATOM 644 C CA . VAL A 1 86 ? -14.936 1.354 -0.262 1.00 92.25 86 VAL 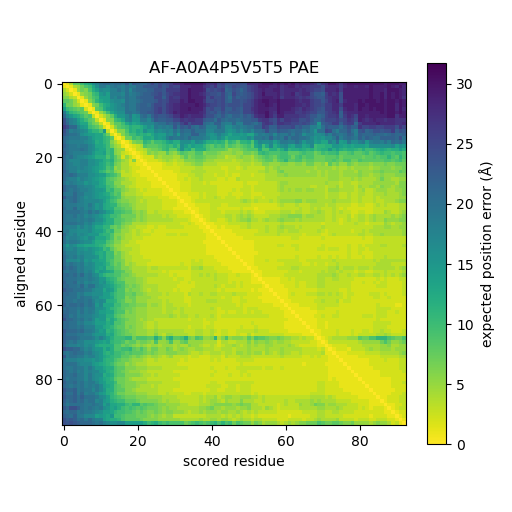A CA 1
ATOM 645 C C . VAL A 1 86 ? -15.415 -0.098 -0.189 1.00 92.25 86 VAL A C 1
ATOM 647 O O . VAL A 1 86 ? -16.551 -0.394 -0.551 1.00 92.25 86 VAL A O 1
ATOM 650 N N . THR A 1 87 ? -14.582 -1.006 0.326 1.00 88.75 87 THR A N 1
ATOM 651 C CA . THR A 1 87 ? -14.954 -2.412 0.557 1.00 88.75 87 THR A CA 1
ATOM 652 C C . THR A 1 87 ? -15.639 -2.669 1.906 1.00 88.75 87 THR A C 1
ATOM 654 O O . THR A 1 87 ? -15.900 -3.826 2.236 1.00 88.75 87 THR A O 1
ATOM 657 N N . GLY A 1 88 ? -15.937 -1.623 2.686 1.00 92.62 88 GLY A N 1
ATOM 658 C CA . GLY A 1 88 ? -16.524 -1.736 4.025 1.00 92.62 88 GLY A CA 1
ATOM 659 C C . GLY A 1 88 ? -15.574 -2.348 5.057 1.00 92.62 88 GLY A C 1
ATOM 660 O O . GLY A 1 88 ? -16.021 -3.015 5.989 1.00 92.62 88 GLY A O 1
ATOM 661 N N . ARG A 1 89 ? -14.265 -2.187 4.854 1.00 92.88 89 ARG A N 1
ATOM 662 C CA . ARG A 1 89 ? -13.197 -2.694 5.719 1.00 92.88 89 ARG A CA 1
ATOM 663 C C . ARG A 1 89 ? -12.374 -1.536 6.255 1.00 92.88 89 ARG A C 1
ATOM 665 O O . ARG A 1 89 ? -12.311 -0.473 5.650 1.00 92.88 89 ARG A O 1
ATOM 672 N N . ASP A 1 90 ? -11.657 -1.816 7.327 1.00 93.50 90 ASP A N 1
ATOM 673 C CA . ASP A 1 90 ? -10.671 -0.919 7.906 1.00 93.50 90 ASP A CA 1
ATOM 674 C C . ASP A 1 90 ? -9.388 -1.685 8.209 1.00 93.50 90 ASP A C 1
ATOM 676 O O . ASP A 1 90 ? -9.358 -2.919 8.179 1.00 93.50 90 ASP A O 1
ATOM 680 N N . PHE A 1 91 ? -8.314 -0.947 8.481 1.00 92.44 91 PHE A N 1
ATOM 681 C CA . PHE A 1 91 ? -7.137 -1.545 9.097 1.00 92.44 91 PHE A CA 1
ATOM 682 C C . PHE A 1 91 ? -7.491 -2.073 10.483 1.00 92.44 91 PHE A C 1
ATOM 684 O O . PHE A 1 91 ? -8.405 -1.575 11.147 1.00 92.44 91 PHE A O 1
ATOM 691 N N . ARG A 1 92 ? -6.719 -3.056 10.941 1.00 92.56 92 ARG A N 1
ATOM 692 C CA . ARG A 1 92 ? -6.810 -3.506 12.322 1.00 92.56 92 ARG A CA 1
ATOM 693 C C . ARG A 1 92 ? -6.511 -2.321 13.261 1.00 92.56 92 ARG A C 1
ATOM 695 O O . ARG A 1 92 ? -5.524 -1.619 13.013 1.00 92.56 92 ARG A O 1
ATOM 702 N N . PRO A 1 93 ? -7.348 -2.090 14.288 1.00 82.69 93 PRO A N 1
ATOM 703 C CA . PRO A 1 93 ? -7.115 -1.039 15.274 1.00 82.69 93 PRO A CA 1
ATOM 704 C C . PRO A 1 93 ? -5.825 -1.256 16.073 1.00 82.69 93 PRO A C 1
ATOM 706 O O . PRO A 1 93 ? -5.369 -2.420 16.184 1.00 82.69 93 PRO A O 1
#

Radius of gyration: 14.76 Å; Cα contacts (8 Å, |Δi|>4): 93; chains: 1; bounding box: 44×32×31 Å

Nearest PDB structures (foldseek):
  1z3e-assembly1_B  TM=8.289E-01  e=1.668E-01  Bacillus subtilis
  3gfk-assembly1_B  TM=7.757E-01  e=1.217E-01  Bacillus subtilis
  1lb2-assembly1_B-2  TM=8.298E-01  e=2.435E-01  Escherichia coli
  1lb2-assembly1_E-2  TM=7.337E-01  e=1.566E-01  Escherichia coli
  8hp8-assembly3_C  TM=3.773E-01  e=3.234E+00  Escherichia phage PBEC131

Mean predicted aligned error: 8.48 Å

Solvent-accessible surface area (backbone atoms only — not comparable to full-atom values): 5479 Å² total; per-residue (Å²): 131,90,80,85,78,85,90,80,85,95,63,74,61,68,78,82,33,71,64,62,38,51,54,41,51,51,47,21,55,72,31,47,84,49,45,63,88,85,58,49,72,59,27,36,29,35,35,38,74,72,66,42,62,40,60,67,59,48,33,75,35,34,59,68,62,55,48,68,37,61,62,40,42,73,70,40,51,51,46,51,50,51,51,28,47,77,71,76,40,54,56,31,128

Sequence (93 aa):
MPRRRTPTTHACELVTDPDARQDADRLAASIREAFPAGISRPALRALASAGFMDLHALSLWSETEVASLHGMGTKAMGLLREALHVTGRDFRP

pLDDT: mean 82.32, std 15.1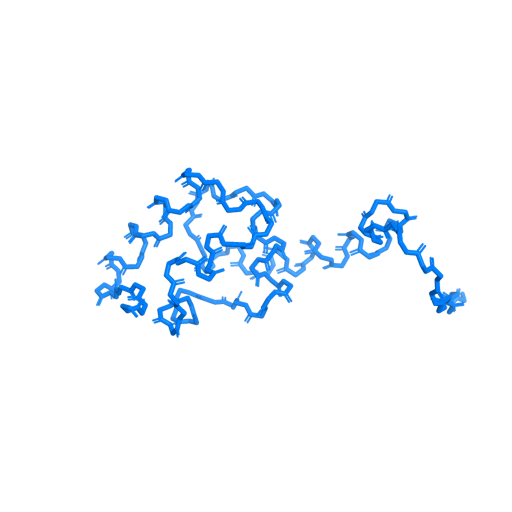4, range [38.0, 94.19]

Foldseek 3Di:
DDDDDDDDDDDPVCVVDPVVVVVLQVLLVQQVVQFDPPQDSQLSSQCSVVPNSHLVVQQAAALVVSCPTGRNDPVNSVRSQVVQVVVVGHHDD